Protein AF-A0A3P9PK43-F1 (afdb_monomer_lite)

Sequence (110 aa):
VLLYLKNPSSTIPPLMKCLHTFGNVSGYKVIEIKSEAMMSGRWPEHLKEVKFKWPKADLKYLGVSLTNNSSQLYNANYSTLISQIKKDLERWQILPLSLVGRVETIRMNL

Secondary structure (DSSP, 8-state):
-----S-HHHHHHHHHHHHHHHHHHHS----GGG-B---SSPPPGGGTTS--B--SSEEEETTEEEESSGGGHHIIIIIHHHHHHHHHHHHHHTS---HHHHHHHHHHH-

Structure (mmCIF, N/CA/C/O backbone):
data_AF-A0A3P9PK43-F1
#
_entry.id   AF-A0A3P9PK43-F1
#
loop_
_atom_site.group_PDB
_atom_site.id
_atom_site.type_symbol
_atom_site.label_atom_id
_atom_site.label_alt_id
_atom_site.label_comp_id
_atom_site.label_asym_id
_atom_site.label_entity_id
_atom_site.label_seq_id
_atom_site.pdbx_PDB_ins_code
_atom_site.Cartn_x
_atom_site.Cartn_y
_atom_site.Cartn_z
_atom_site.occupancy
_atom_site.B_iso_or_equiv
_atom_site.auth_seq_id
_atom_site.auth_comp_id
_atom_site.auth_asym_id
_atom_site.auth_atom_id
_atom_site.pdbx_PDB_model_num
ATOM 1 N N . VAL A 1 1 ? -3.297 1.459 -9.722 1.00 88.44 1 VAL A N 1
ATOM 2 C CA . VAL A 1 1 ? -3.000 0.041 -10.031 1.00 88.44 1 VAL A CA 1
ATOM 3 C C . VAL A 1 1 ? -1.872 -0.419 -9.122 1.00 88.44 1 VAL A C 1
ATOM 5 O O . VAL A 1 1 ? -1.010 0.401 -8.829 1.00 88.44 1 VAL A O 1
ATOM 8 N N . LEU A 1 2 ? -1.906 -1.664 -8.645 1.00 94.00 2 LEU A N 1
ATOM 9 C CA . LEU A 1 2 ? -0.813 -2.282 -7.891 1.00 94.00 2 LEU A CA 1
ATOM 10 C C . LEU A 1 2 ? -0.190 -3.377 -8.761 1.00 94.00 2 LEU A C 1
ATOM 12 O O . LEU A 1 2 ? -0.920 -4.157 -9.367 1.00 94.00 2 LEU A O 1
ATOM 16 N N . LEU A 1 3 ? 1.139 -3.405 -8.851 1.00 94.25 3 LEU A N 1
ATOM 17 C CA . LEU A 1 3 ? 1.880 -4.349 -9.686 1.00 94.25 3 LEU A CA 1
ATOM 18 C C . LEU A 1 3 ? 2.916 -5.084 -8.840 1.00 94.25 3 LEU A C 1
ATOM 20 O O . LEU A 1 3 ? 3.629 -4.463 -8.054 1.00 94.25 3 LEU A O 1
ATOM 24 N N . TYR A 1 4 ? 3.030 -6.393 -9.054 1.00 92.50 4 TYR A N 1
ATOM 25 C CA . TYR A 1 4 ? 4.060 -7.233 -8.452 1.00 92.50 4 TYR A CA 1
ATOM 26 C C . TYR A 1 4 ? 4.997 -7.709 -9.550 1.00 92.50 4 TYR A C 1
ATOM 28 O O . TYR A 1 4 ? 4.576 -8.370 -10.497 1.00 92.50 4 TYR A O 1
ATOM 36 N N . LEU A 1 5 ? 6.268 -7.340 -9.437 1.00 92.62 5 LEU A N 1
ATOM 37 C CA . LEU A 1 5 ? 7.269 -7.591 -10.464 1.00 92.62 5 LEU A CA 1
ATOM 38 C C . LEU A 1 5 ? 8.435 -8.360 -9.860 1.00 92.62 5 LEU A C 1
ATOM 40 O O . LEU A 1 5 ? 8.871 -8.089 -8.742 1.00 92.62 5 LEU A O 1
ATOM 44 N N . LYS A 1 6 ? 8.972 -9.293 -10.638 1.00 92.06 6 LYS A N 1
ATOM 45 C CA . LYS A 1 6 ? 10.227 -9.985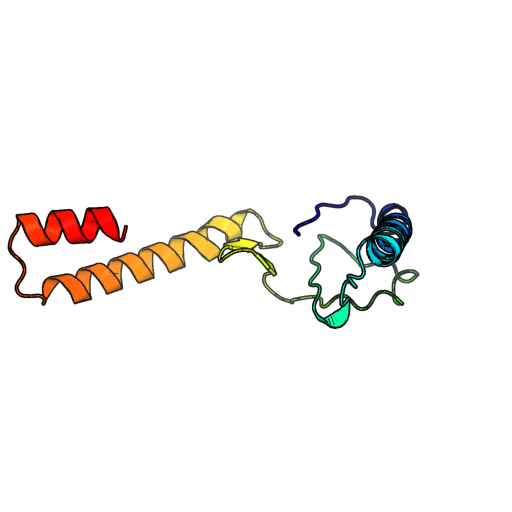 -10.343 1.00 92.06 6 LYS A CA 1
ATOM 46 C C . LYS A 1 6 ? 11.306 -9.460 -11.290 1.00 92.06 6 LYS A C 1
ATOM 48 O O . LYS A 1 6 ? 10.994 -9.064 -12.4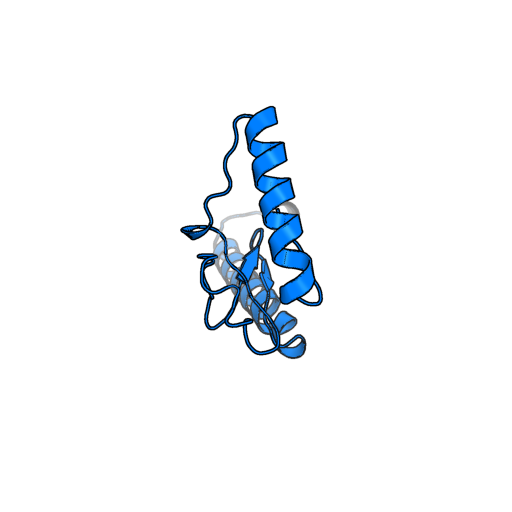08 1.00 92.06 6 LYS A O 1
ATOM 53 N N . ASN A 1 7 ? 12.569 -9.473 -10.864 1.00 92.12 7 ASN A N 1
ATOM 54 C CA . ASN A 1 7 ? 13.726 -9.112 -11.697 1.00 92.12 7 ASN A CA 1
ATOM 55 C C . ASN A 1 7 ? 13.598 -7.720 -12.360 1.00 92.12 7 ASN A C 1
ATOM 57 O O . ASN A 1 7 ? 13.436 -7.643 -13.585 1.00 92.12 7 ASN A O 1
ATOM 61 N N . PRO A 1 8 ? 13.683 -6.623 -11.579 1.00 91.31 8 PRO A N 1
ATOM 62 C CA . PRO A 1 8 ? 13.393 -5.264 -12.049 1.00 91.31 8 PRO A CA 1
ATOM 63 C C . PRO A 1 8 ? 14.174 -4.866 -13.307 1.00 91.31 8 PRO A C 1
ATOM 65 O O . PRO A 1 8 ? 13.598 -4.253 -14.200 1.00 91.31 8 PRO A O 1
ATOM 68 N N . SER A 1 9 ? 15.433 -5.298 -13.438 1.00 91.81 9 SER A N 1
ATOM 69 C CA . SER A 1 9 ? 16.278 -5.047 -14.618 1.00 91.81 9 SER A CA 1
ATOM 70 C C . SER A 1 9 ? 15.628 -5.474 -15.939 1.00 91.81 9 SER A C 1
ATOM 72 O O . SER A 1 9 ? 15.782 -4.812 -16.957 1.00 91.81 9 SER A O 1
ATOM 74 N N . SER A 1 10 ? 14.886 -6.585 -15.920 1.00 93.62 10 SER A N 1
ATOM 75 C CA . SER A 1 10 ? 14.228 -7.145 -17.108 1.00 93.62 10 SER A CA 1
ATOM 76 C C . SER A 1 10 ? 12.770 -6.711 -17.264 1.00 93.62 10 SER A C 1
ATOM 78 O O . SER A 1 10 ? 12.245 -6.745 -18.372 1.00 93.62 10 SER A O 1
ATOM 80 N N . THR A 1 11 ? 12.102 -6.311 -16.176 1.00 94.50 11 THR A N 1
ATOM 81 C CA . THR A 1 11 ? 10.646 -6.081 -16.162 1.00 94.50 11 THR A CA 1
ATOM 82 C C . THR A 1 11 ? 10.246 -4.613 -16.168 1.00 94.50 11 THR A C 1
ATOM 84 O O . THR A 1 11 ? 9.211 -4.273 -16.740 1.00 94.50 11 THR A O 1
ATOM 87 N N . ILE A 1 12 ? 11.059 -3.721 -15.602 1.00 94.12 12 ILE A N 1
ATOM 88 C CA . ILE A 1 12 ? 10.758 -2.286 -15.565 1.00 94.12 12 ILE A CA 1
ATOM 89 C C . ILE A 1 12 ? 10.798 -1.650 -16.964 1.00 94.12 12 ILE A C 1
ATOM 91 O O . ILE A 1 12 ? 9.834 -0.963 -17.305 1.00 94.12 12 ILE A O 1
ATOM 95 N N . PRO A 1 13 ? 11.808 -1.899 -17.827 1.00 94.31 13 PRO A N 1
ATOM 96 C CA . PRO A 1 13 ? 11.817 -1.325 -19.175 1.00 94.31 13 PRO A CA 1
ATOM 97 C C . PRO A 1 13 ? 10.576 -1.669 -20.028 1.00 94.31 13 PRO A C 1
ATOM 99 O O . PRO A 1 13 ? 9.942 -0.743 -20.549 1.00 94.31 13 PRO A O 1
ATOM 102 N N . PRO A 1 14 ? 10.149 -2.947 -20.163 1.00 95.62 14 PRO A N 1
ATOM 103 C CA . PRO A 1 14 ? 8.941 -3.263 -20.923 1.00 95.62 14 PRO A CA 1
ATOM 104 C C . PRO A 1 14 ? 7.665 -2.738 -20.252 1.00 95.62 14 PRO A C 1
ATOM 106 O O . PRO A 1 14 ? 6.743 -2.338 -20.964 1.00 95.62 14 PRO A O 1
ATOM 109 N N . LEU A 1 15 ? 7.608 -2.667 -18.916 1.00 94.94 15 LEU A N 1
ATOM 110 C CA . LEU A 1 15 ? 6.483 -2.049 -18.210 1.00 94.94 15 LEU A CA 1
ATOM 111 C C . LEU A 1 15 ? 6.338 -0.568 -18.576 1.00 94.94 15 LEU A C 1
ATOM 113 O O . LEU A 1 15 ? 5.244 -0.138 -18.936 1.00 94.94 15 LEU A O 1
ATOM 117 N N . MET A 1 16 ? 7.427 0.202 -18.531 1.00 93.88 16 MET A N 1
ATOM 118 C CA . MET A 1 16 ? 7.395 1.627 -18.873 1.00 93.88 16 MET A CA 1
ATOM 119 C C . MET A 1 16 ? 6.968 1.845 -20.329 1.00 93.88 16 MET A C 1
ATOM 121 O O . MET A 1 16 ? 6.130 2.705 -20.604 1.00 93.88 16 MET A O 1
ATOM 125 N N . LYS A 1 17 ? 7.451 1.005 -21.256 1.00 95.31 17 LYS A N 1
ATOM 126 C CA . LYS A 1 17 ? 7.006 1.019 -22.659 1.00 95.31 17 LYS A CA 1
ATOM 127 C C . LYS A 1 17 ? 5.509 0.721 -22.792 1.00 95.31 17 LYS A C 1
ATOM 129 O O . LYS A 1 17 ? 4.819 1.391 -23.563 1.00 95.31 17 LYS A O 1
ATOM 134 N N . CYS A 1 18 ? 5.002 -0.259 -22.046 1.00 95.38 18 CYS A N 1
ATOM 135 C CA . CYS A 1 18 ? 3.584 -0.614 -22.032 1.00 95.38 18 CYS A CA 1
ATOM 136 C C . CYS A 1 18 ? 2.723 0.544 -21.507 1.00 95.38 18 CYS A C 1
ATOM 138 O O . CYS A 1 18 ? 1.781 0.955 -22.181 1.00 95.38 18 CYS A O 1
ATOM 140 N N . LEU A 1 19 ? 3.095 1.134 -20.367 1.00 95.00 19 LEU A N 1
ATOM 141 C CA . LEU A 1 19 ? 2.387 2.276 -19.777 1.00 95.00 19 LEU A CA 1
ATOM 142 C C . LEU A 1 19 ? 2.374 3.489 -20.713 1.00 95.00 19 LEU A C 1
ATOM 144 O O . LEU A 1 19 ? 1.345 4.147 -20.839 1.00 95.00 19 LEU A O 1
ATOM 148 N N . HIS A 1 20 ? 3.482 3.762 -21.404 1.00 94.69 20 HIS A N 1
ATOM 149 C CA . HIS A 1 20 ? 3.551 4.832 -22.397 1.00 94.69 20 HIS A CA 1
ATOM 150 C C . HIS A 1 20 ? 2.659 4.549 -23.614 1.00 94.69 20 HIS A C 1
ATOM 152 O O . HIS A 1 20 ? 1.915 5.417 -24.059 1.00 94.69 20 HIS A O 1
ATOM 158 N N . THR A 1 21 ? 2.690 3.319 -24.134 1.00 96.94 21 THR A N 1
ATOM 159 C CA . THR A 1 21 ? 1.856 2.912 -25.279 1.00 96.94 21 THR A CA 1
ATOM 160 C C . THR A 1 21 ? 0.372 3.004 -24.934 1.00 96.94 21 THR A C 1
ATOM 162 O O . THR A 1 21 ? -0.403 3.592 -25.684 1.00 96.94 21 THR A O 1
ATOM 165 N N . PHE A 1 22 ? -0.018 2.486 -23.768 1.00 95.50 22 PHE A N 1
ATOM 166 C CA . PHE A 1 22 ? -1.378 2.610 -23.255 1.00 95.50 22 PHE A CA 1
ATOM 167 C C . PHE A 1 22 ? -1.765 4.076 -23.041 1.00 95.50 22 PHE A C 1
ATOM 169 O O . PHE A 1 22 ? -2.884 4.476 -23.355 1.00 95.50 22 PHE A O 1
ATOM 176 N N . GLY A 1 23 ? -0.839 4.892 -22.539 1.00 96.06 23 GLY A N 1
ATOM 177 C CA . GLY A 1 23 ? -1.068 6.315 -22.342 1.00 96.06 23 GLY A CA 1
ATOM 178 C C . GLY A 1 23 ? -1.333 7.073 -23.639 1.00 96.06 23 GLY A C 1
ATOM 179 O O . GLY A 1 23 ? -2.248 7.889 -23.691 1.00 96.06 23 GLY A O 1
ATOM 180 N N . ASN A 1 24 ? -0.623 6.732 -24.716 1.00 96.94 24 ASN A N 1
ATOM 181 C CA . ASN A 1 24 ? -0.856 7.315 -26.039 1.00 96.94 24 ASN A CA 1
ATOM 182 C C . ASN A 1 24 ? -2.239 6.972 -26.605 1.00 96.94 24 ASN A C 1
ATOM 184 O O . ASN A 1 24 ? -2.837 7.798 -27.285 1.00 96.94 24 ASN A O 1
ATOM 188 N N . VAL A 1 25 ? -2.746 5.765 -26.331 1.00 97.44 25 VAL A N 1
ATOM 189 C CA . VAL A 1 25 ?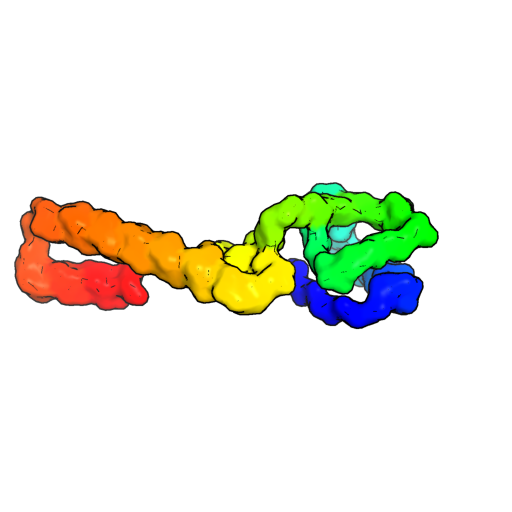 -4.071 5.327 -26.805 1.00 97.44 25 VAL A CA 1
ATOM 190 C C . VAL A 1 25 ? -5.196 5.899 -25.940 1.00 97.44 25 VAL A C 1
ATOM 192 O O . VAL A 1 25 ? -6.235 6.296 -26.455 1.00 97.44 25 VAL A O 1
ATOM 195 N N . SER A 1 26 ? -5.003 5.936 -24.621 1.00 96.88 26 SER A N 1
ATOM 196 C CA . SER A 1 26 ? -6.042 6.319 -23.656 1.00 96.88 26 SER A CA 1
ATOM 197 C C . SER A 1 26 ? -6.063 7.811 -23.306 1.00 96.88 26 SER A C 1
ATOM 199 O O . SER A 1 26 ? -7.016 8.276 -22.688 1.00 96.88 26 SER A O 1
ATOM 201 N N . GLY A 1 27 ? -5.010 8.556 -23.652 1.00 96.50 27 GLY A N 1
ATOM 202 C CA . GLY A 1 27 ? -4.816 9.951 -23.249 1.00 96.50 27 GLY A CA 1
ATOM 203 C C . GLY A 1 27 ? -4.343 10.136 -21.799 1.00 96.50 27 GLY A C 1
ATOM 204 O O . GLY A 1 27 ? -4.160 11.270 -21.358 1.00 96.50 27 GLY A O 1
ATOM 205 N N . TYR A 1 28 ? -4.123 9.055 -21.042 1.00 95.44 28 TYR A N 1
ATOM 206 C CA . TYR A 1 28 ? -3.653 9.125 -19.655 1.00 95.44 28 TYR A CA 1
ATOM 207 C C . TYR A 1 28 ? -2.133 8.999 -19.541 1.00 95.44 28 TYR A C 1
ATOM 209 O O . TYR A 1 28 ? -1.482 8.294 -20.302 1.00 95.44 28 TYR A O 1
ATOM 217 N N . LYS A 1 29 ? -1.548 9.627 -18.517 1.00 93.62 29 LYS A N 1
ATOM 218 C CA . LYS A 1 29 ? -0.112 9.531 -18.225 1.00 93.62 29 LYS A CA 1
ATOM 219 C C . LYS A 1 29 ? 0.125 9.102 -16.784 1.00 93.62 29 LYS A C 1
ATOM 221 O O . LYS A 1 29 ? -0.373 9.728 -15.851 1.00 93.62 29 LYS A O 1
ATOM 226 N N . VAL A 1 30 ? 0.943 8.067 -16.601 1.00 92.88 30 VAL A N 1
ATOM 227 C CA . VAL A 1 30 ? 1.448 7.691 -15.276 1.00 92.88 30 VAL A CA 1
ATOM 228 C C . VAL A 1 30 ? 2.458 8.736 -14.810 1.00 92.88 30 VAL A C 1
ATOM 230 O O . VAL A 1 30 ? 3.393 9.087 -15.528 1.00 92.88 30 VAL A O 1
ATOM 233 N N . ILE A 1 31 ? 2.266 9.245 -13.595 1.00 93.25 31 ILE A N 1
ATOM 234 C CA . ILE A 1 31 ? 3.175 10.208 -12.973 1.00 93.25 31 ILE A CA 1
ATOM 235 C C . ILE A 1 31 ? 4.149 9.426 -12.093 1.00 93.25 31 ILE A C 1
ATOM 237 O O . ILE A 1 31 ? 3.800 9.020 -10.984 1.00 93.25 31 ILE A O 1
ATOM 241 N N . GLU A 1 32 ? 5.376 9.232 -12.573 1.00 91.31 32 GLU A N 1
ATOM 242 C CA . GLU A 1 32 ? 6.406 8.451 -11.870 1.00 91.31 32 GLU A CA 1
ATOM 243 C C . GLU A 1 32 ? 6.693 8.979 -10.461 1.00 91.31 32 GLU A C 1
ATOM 245 O O . GLU A 1 32 ? 6.747 8.200 -9.520 1.00 91.31 32 GLU A O 1
ATOM 250 N N . ILE A 1 33 ? 6.749 10.303 -10.288 1.00 91.44 33 ILE A N 1
ATOM 251 C CA . ILE A 1 33 ? 7.035 10.953 -8.995 1.00 91.44 33 ILE A CA 1
ATOM 252 C C . ILE A 1 33 ? 5.944 10.666 -7.947 1.00 91.44 33 ILE A C 1
ATOM 254 O O . ILE A 1 33 ? 6.213 10.655 -6.747 1.00 91.44 33 ILE A O 1
ATOM 258 N N . LYS A 1 34 ? 4.700 10.434 -8.390 1.00 91.12 34 LYS A N 1
ATOM 259 C CA . LYS A 1 34 ? 3.582 10.037 -7.517 1.00 91.12 34 LYS A CA 1
ATOM 260 C C . LYS A 1 34 ? 3.474 8.520 -7.357 1.00 91.12 34 LYS A C 1
ATOM 262 O O . LYS A 1 34 ? 2.671 8.060 -6.552 1.00 91.12 34 LYS A O 1
ATOM 267 N N . SER A 1 35 ? 4.232 7.755 -8.137 1.00 93.06 35 SER A N 1
ATOM 268 C CA . SER A 1 35 ? 4.225 6.298 -8.090 1.00 93.06 35 SER A CA 1
ATOM 269 C C . SER A 1 35 ? 5.225 5.834 -7.039 1.00 93.06 35 SER A C 1
ATOM 271 O O . SER A 1 35 ? 6.390 6.230 -7.056 1.00 93.06 35 SER A O 1
ATOM 273 N N . GLU A 1 36 ? 4.759 5.013 -6.107 1.00 93.06 36 GLU A N 1
ATOM 274 C CA . GLU A 1 36 ? 5.592 4.450 -5.050 1.00 93.06 36 GLU A CA 1
ATOM 275 C C . GLU A 1 36 ? 6.009 3.026 -5.406 1.00 93.06 36 GLU A C 1
ATOM 277 O O . GLU A 1 36 ? 5.233 2.267 -5.992 1.00 93.06 36 GLU A O 1
ATOM 282 N N . ALA A 1 37 ? 7.239 2.669 -5.051 1.00 91.56 37 ALA A N 1
ATOM 283 C CA . ALA A 1 37 ? 7.781 1.337 -5.255 1.00 91.56 37 ALA A CA 1
ATOM 284 C C . ALA A 1 37 ? 8.485 0.852 -3.990 1.00 91.56 37 ALA A C 1
ATOM 286 O O . ALA A 1 37 ? 9.125 1.617 -3.273 1.00 91.56 37 ALA A O 1
ATOM 287 N N . MET A 1 38 ? 8.377 -0.445 -3.732 1.00 91.06 38 MET A N 1
ATOM 288 C CA . MET A 1 38 ? 9.047 -1.123 -2.631 1.00 91.06 38 MET A CA 1
ATOM 289 C C . MET A 1 38 ? 9.633 -2.430 -3.166 1.00 91.06 38 MET A C 1
ATOM 291 O O . MET A 1 38 ? 9.037 -3.069 -4.034 1.00 91.06 38 MET A O 1
ATOM 295 N N . MET A 1 39 ? 10.814 -2.819 -2.684 1.00 87.81 39 MET A N 1
ATOM 296 C CA . MET A 1 39 ? 11.448 -4.076 -3.073 1.00 87.81 39 MET A CA 1
ATOM 297 C C . MET A 1 39 ? 12.235 -4.693 -1.919 1.00 87.81 39 MET A C 1
ATOM 299 O O . MET A 1 39 ? 12.735 -3.984 -1.044 1.00 87.81 39 MET A O 1
ATOM 303 N N . SER A 1 40 ? 12.401 -6.013 -1.976 1.00 81.81 40 SER A N 1
ATOM 304 C CA . SER A 1 40 ? 13.384 -6.736 -1.174 1.00 81.81 40 SER A CA 1
ATOM 305 C C . SER A 1 40 ? 14.687 -6.817 -1.976 1.00 81.81 40 SER A C 1
ATOM 307 O O . SER A 1 40 ? 14.751 -7.501 -2.998 1.00 81.81 40 SER A O 1
ATOM 309 N N . GLY A 1 41 ? 15.700 -6.041 -1.580 1.00 83.81 41 GLY A N 1
ATOM 310 C CA . GLY A 1 41 ? 17.009 -5.977 -2.243 1.00 83.81 41 GLY A CA 1
ATOM 311 C C . GLY A 1 41 ? 17.381 -4.589 -2.775 1.00 83.81 41 GLY A C 1
ATOM 312 O O . GLY A 1 41 ? 16.752 -3.586 -2.446 1.00 83.81 41 GLY A O 1
ATOM 313 N N . ARG A 1 42 ? 18.440 -4.529 -3.593 1.00 84.62 42 ARG A N 1
ATOM 314 C CA . ARG A 1 42 ? 18.986 -3.274 -4.132 1.00 84.62 42 ARG A CA 1
ATOM 315 C C . ARG A 1 42 ? 18.380 -2.940 -5.495 1.00 84.62 42 ARG A C 1
ATOM 317 O O . ARG A 1 42 ? 18.348 -3.790 -6.383 1.00 84.62 42 ARG A O 1
ATOM 324 N N . TRP A 1 43 ? 17.973 -1.684 -5.675 1.00 87.81 43 TRP A N 1
ATOM 325 C CA . TRP A 1 43 ? 17.513 -1.180 -6.969 1.00 87.81 43 TRP A CA 1
ATOM 326 C C . TRP A 1 43 ? 18.647 -1.201 -8.010 1.00 87.81 43 TRP A C 1
ATOM 328 O O . TRP A 1 43 ? 19.752 -0.741 -7.695 1.00 87.81 43 TRP A O 1
ATOM 338 N N . PRO A 1 44 ? 18.417 -1.712 -9.237 1.00 88.50 44 PRO A N 1
ATOM 339 C CA . PRO A 1 44 ? 19.452 -1.758 -10.264 1.00 88.50 44 PRO A CA 1
ATOM 340 C C . PRO A 1 44 ? 19.922 -0.363 -10.681 1.00 88.50 44 PRO A C 1
ATOM 342 O O . PRO A 1 44 ? 19.121 0.518 -10.983 1.00 88.50 44 PRO A O 1
ATOM 345 N N . GLU A 1 45 ? 21.238 -0.166 -10.764 1.00 87.00 45 GLU A N 1
ATOM 346 C CA . GLU A 1 45 ? 21.809 1.158 -11.038 1.00 87.00 45 GLU A CA 1
ATOM 347 C C . GLU A 1 45 ? 21.469 1.716 -12.424 1.00 87.00 45 GLU A C 1
ATOM 349 O O . GLU A 1 45 ? 21.349 2.927 -12.579 1.00 87.00 45 GLU A O 1
ATOM 354 N N . HIS A 1 46 ? 21.274 0.854 -13.421 1.00 88.06 46 HIS A N 1
ATOM 355 C CA . HIS A 1 46 ? 20.879 1.271 -14.769 1.00 88.06 46 HIS A CA 1
ATOM 356 C C . HIS A 1 46 ? 19.417 1.745 -14.848 1.00 88.06 46 HIS A C 1
ATOM 358 O O . HIS A 1 46 ? 19.027 2.332 -15.847 1.00 88.06 46 HIS A O 1
ATOM 364 N N . LEU A 1 47 ? 18.607 1.521 -13.805 1.00 88.12 47 LEU A N 1
ATOM 365 C CA . LEU A 1 47 ? 17.221 1.998 -13.720 1.00 88.12 47 LEU A CA 1
ATOM 366 C C . LEU A 1 47 ? 17.093 3.290 -12.897 1.00 88.12 47 LEU A C 1
ATOM 368 O O . LEU A 1 47 ? 15.996 3.637 -12.461 1.00 88.12 47 LEU A O 1
ATOM 372 N N . LYS A 1 48 ? 18.198 4.009 -12.653 1.00 82.00 48 LYS A N 1
ATOM 373 C CA . LYS A 1 48 ? 18.200 5.295 -11.924 1.00 82.00 48 LYS A CA 1
ATOM 374 C C . LYS A 1 48 ? 17.352 6.381 -12.600 1.00 82.00 48 LYS A C 1
ATOM 376 O O . LYS A 1 48 ? 16.962 7.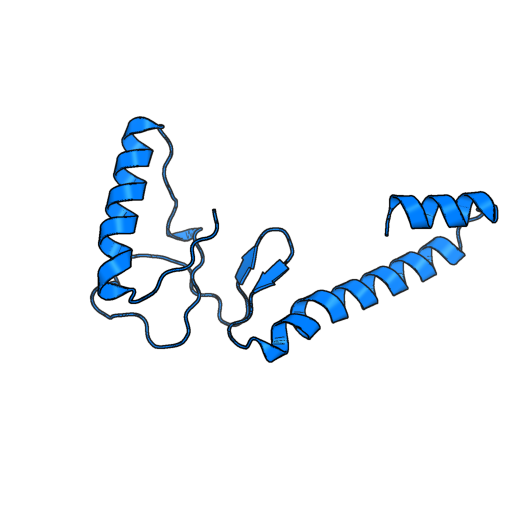335 -11.935 1.00 82.00 48 LYS A O 1
ATOM 381 N N . GLU A 1 49 ? 17.069 6.246 -13.895 1.00 84.69 49 GLU A N 1
ATOM 382 C CA . GLU A 1 49 ? 16.245 7.199 -14.648 1.00 84.69 49 GLU A CA 1
ATOM 383 C C . GLU A 1 49 ? 14.765 7.164 -14.244 1.00 84.69 49 GLU A C 1
ATOM 385 O O . GLU A 1 49 ? 14.086 8.184 -14.356 1.00 84.69 49 GLU A O 1
ATOM 390 N N . VAL A 1 50 ? 14.279 6.026 -13.729 1.00 89.25 50 VAL A N 1
ATOM 391 C CA . VAL A 1 50 ? 12.891 5.870 -13.274 1.00 89.25 50 VAL A CA 1
ATOM 392 C C . VAL A 1 50 ? 12.724 6.518 -11.905 1.00 89.25 50 VAL A C 1
ATOM 394 O O . VAL A 1 50 ? 13.358 6.116 -10.924 1.00 89.25 50 VAL A O 1
ATOM 397 N N . LYS A 1 51 ? 11.836 7.512 -11.815 1.00 90.06 51 LYS A N 1
ATOM 398 C CA . LYS A 1 51 ? 11.718 8.384 -10.632 1.00 90.06 51 LYS A CA 1
ATOM 399 C C . LYS A 1 51 ? 10.605 7.961 -9.679 1.00 90.06 51 LYS A C 1
ATOM 401 O O . LYS A 1 51 ? 9.847 8.806 -9.203 1.00 90.06 51 LYS A O 1
ATOM 406 N N . PHE A 1 52 ? 10.502 6.664 -9.399 1.00 91.12 52 PHE A N 1
ATOM 407 C CA . PHE A 1 52 ? 9.583 6.186 -8.368 1.00 91.12 52 PHE A CA 1
ATOM 408 C C . PHE A 1 52 ? 10.007 6.681 -6.991 1.00 91.12 52 PHE A C 1
ATOM 410 O O . PHE A 1 52 ? 11.195 6.783 -6.670 1.00 91.12 52 PHE A O 1
ATOM 417 N N . LYS A 1 53 ? 9.015 6.976 -6.159 1.00 91.50 53 LYS A N 1
ATOM 418 C CA . LYS A 1 53 ? 9.233 7.288 -4.754 1.00 91.50 53 LYS A CA 1
ATOM 419 C C . LYS A 1 53 ? 9.450 5.986 -3.981 1.00 91.50 53 LYS A C 1
ATOM 421 O O . LYS A 1 53 ? 8.670 5.046 -4.097 1.00 91.50 53 LYS A O 1
ATOM 426 N N . TRP A 1 54 ? 10.499 5.958 -3.165 1.00 88.75 54 TRP A N 1
ATOM 427 C CA . TRP A 1 54 ? 10.881 4.802 -2.354 1.00 88.75 54 TRP A CA 1
ATOM 428 C C . TRP A 1 54 ? 10.588 5.087 -0.875 1.00 88.75 54 TRP A C 1
ATOM 430 O O . TRP A 1 54 ? 11.405 5.731 -0.207 1.00 88.75 54 TRP A O 1
ATOM 440 N N . PRO A 1 55 ? 9.409 4.700 -0.352 1.00 86.31 55 PRO A N 1
ATOM 441 C CA . PRO A 1 55 ? 9.110 4.846 1.065 1.00 86.31 55 PRO A CA 1
ATOM 442 C C . PRO A 1 55 ? 10.076 4.007 1.913 1.00 86.31 55 PRO A C 1
ATOM 444 O O . PRO A 1 55 ? 10.450 2.896 1.549 1.00 86.31 55 PRO A O 1
ATOM 447 N N . LYS A 1 56 ? 10.492 4.558 3.061 1.00 77.56 56 LYS A N 1
ATOM 448 C CA . LYS A 1 56 ? 11.416 3.890 3.997 1.00 77.56 56 LYS A CA 1
ATOM 449 C C . LYS A 1 56 ? 10.750 2.808 4.850 1.00 77.56 56 LYS A C 1
ATOM 451 O O . LYS A 1 56 ? 11.448 1.931 5.342 1.00 77.56 56 LYS A O 1
ATOM 456 N N . ALA A 1 57 ? 9.445 2.933 5.077 1.00 76.94 57 ALA A N 1
ATOM 457 C CA . ALA A 1 57 ? 8.676 2.048 5.942 1.00 76.94 57 ALA A CA 1
ATOM 458 C C . ALA A 1 57 ? 7.723 1.203 5.093 1.00 76.94 57 ALA A C 1
ATOM 460 O O . ALA A 1 57 ? 8.086 0.101 4.691 1.00 76.94 57 ALA A O 1
ATOM 461 N N . ASP A 1 58 ? 6.565 1.768 4.743 1.00 86.25 58 ASP A N 1
ATOM 462 C CA . ASP A 1 58 ? 5.465 1.009 4.155 1.00 86.25 58 ASP A CA 1
ATOM 463 C C . ASP A 1 58 ? 4.919 1.696 2.903 1.00 86.25 58 ASP A C 1
ATOM 465 O O . ASP A 1 58 ? 4.906 2.928 2.800 1.00 86.25 58 ASP A O 1
ATOM 469 N N . LEU A 1 59 ? 4.426 0.888 1.966 1.00 92.06 59 LEU A N 1
ATOM 470 C CA . LEU A 1 59 ? 3.665 1.348 0.809 1.00 92.06 59 LEU A CA 1
ATOM 471 C C . LEU A 1 59 ? 2.175 1.186 1.110 1.00 92.06 59 LEU A C 1
ATOM 473 O O . LEU A 1 59 ? 1.722 0.083 1.402 1.00 92.06 59 LEU A O 1
ATOM 477 N N . LYS A 1 60 ? 1.389 2.263 1.025 1.00 92.06 60 LYS A N 1
ATOM 478 C CA . LYS A 1 60 ? -0.050 2.204 1.322 1.00 92.06 60 LYS A CA 1
ATOM 479 C C . LYS A 1 60 ? -0.875 2.051 0.049 1.00 92.06 60 LYS A C 1
ATOM 481 O O . LYS A 1 60 ? -0.783 2.873 -0.861 1.00 92.06 60 LYS A O 1
ATOM 486 N N . TYR A 1 61 ? -1.743 1.047 0.011 1.00 92.56 61 TYR A N 1
ATOM 487 C CA . TYR A 1 61 ? -2.661 0.811 -1.097 1.00 92.56 61 TYR A CA 1
ATOM 488 C C . TYR A 1 61 ? -4.076 0.542 -0.582 1.00 92.56 61 TYR A C 1
ATOM 490 O O . TYR A 1 61 ? -4.288 -0.357 0.223 1.00 92.56 61 TYR A O 1
ATOM 498 N N . LEU A 1 62 ? -5.046 1.348 -1.032 1.00 93.12 62 LEU A N 1
ATOM 499 C CA . LEU A 1 62 ? -6.465 1.242 -0.647 1.00 93.12 62 LEU A CA 1
ATOM 500 C C . LEU A 1 62 ? -6.703 1.152 0.874 1.00 93.12 62 LEU A C 1
ATOM 502 O O . LEU A 1 62 ? -7.581 0.436 1.336 1.00 93.12 62 LEU A O 1
ATOM 506 N N . GLY A 1 63 ? -5.907 1.875 1.665 1.00 90.88 63 GLY A N 1
ATOM 507 C CA . GLY A 1 63 ? -6.021 1.855 3.126 1.00 90.88 63 GLY A CA 1
ATOM 508 C C . GLY A 1 63 ? -5.133 0.821 3.822 1.00 90.88 63 GLY A C 1
ATOM 509 O O . GLY A 1 63 ? -4.847 1.011 5.000 1.00 90.88 63 GLY A O 1
ATOM 510 N N . VAL A 1 64 ? -4.625 -0.179 3.099 1.00 92.50 64 VAL A N 1
ATOM 511 C CA . VAL A 1 64 ? -3.769 -1.251 3.626 1.00 92.50 64 VAL A CA 1
ATOM 512 C C . VAL A 1 64 ? -2.296 -0.877 3.473 1.00 92.50 64 VAL A C 1
ATOM 514 O O . VAL A 1 64 ? -1.852 -0.484 2.393 1.00 92.50 64 VAL A O 1
ATOM 517 N N . SER A 1 65 ? -1.531 -1.003 4.551 1.00 93.50 65 SER A N 1
ATOM 518 C CA . SER A 1 65 ? -0.079 -0.832 4.558 1.00 93.50 65 SER A CA 1
ATOM 519 C C . SER A 1 65 ? 0.607 -2.138 4.157 1.00 93.50 65 SER A C 1
ATOM 521 O O . SER A 1 65 ? 0.448 -3.169 4.813 1.00 93.50 65 SER A O 1
ATOM 523 N N . LEU A 1 66 ? 1.381 -2.094 3.078 1.00 92.44 66 LEU A N 1
ATOM 524 C CA . LEU A 1 66 ? 2.242 -3.175 2.619 1.00 92.44 66 LEU A CA 1
ATOM 525 C C . LEU A 1 66 ? 3.646 -2.953 3.175 1.00 92.44 66 LEU A C 1
ATOM 527 O O . LEU A 1 66 ? 4.290 -1.946 2.878 1.00 92.44 66 LEU A O 1
ATOM 531 N N . THR A 1 67 ? 4.110 -3.916 3.961 1.00 90.94 67 THR A N 1
ATOM 532 C CA . THR A 1 67 ? 5.425 -3.906 4.597 1.00 90.94 67 THR A CA 1
ATOM 533 C C . THR A 1 67 ? 6.373 -4.836 3.841 1.00 90.94 67 THR A C 1
ATOM 535 O O . THR A 1 67 ? 5.962 -5.857 3.283 1.00 90.94 67 THR A O 1
ATOM 538 N N . ASN A 1 68 ? 7.668 -4.518 3.840 1.00 87.38 68 ASN A N 1
ATOM 539 C CA . ASN A 1 68 ? 8.687 -5.399 3.253 1.00 87.38 68 ASN A CA 1
ATOM 540 C C . ASN A 1 68 ? 8.857 -6.702 4.054 1.00 87.38 68 ASN A C 1
ATOM 542 O O . ASN A 1 68 ? 9.219 -7.742 3.505 1.00 87.38 68 ASN A O 1
ATOM 546 N N . ASN A 1 69 ? 8.599 -6.640 5.362 1.00 87.75 69 ASN A N 1
ATOM 547 C CA . ASN A 1 69 ? 8.615 -7.793 6.245 1.00 87.75 69 ASN A CA 1
ATOM 548 C C . ASN A 1 69 ? 7.194 -8.330 6.432 1.00 87.75 69 ASN A C 1
ATOM 550 O O . ASN A 1 69 ? 6.362 -7.675 7.064 1.00 87.75 69 ASN A O 1
ATOM 554 N N . SER A 1 70 ? 6.931 -9.537 5.930 1.00 85.56 70 SER A N 1
ATOM 555 C CA . SER A 1 70 ? 5.613 -10.169 6.006 1.00 85.56 70 SER A CA 1
ATOM 556 C C . SER A 1 70 ? 5.126 -10.383 7.441 1.00 85.56 70 SER A C 1
ATOM 558 O O . SER A 1 70 ? 3.923 -10.302 7.683 1.00 85.56 70 SER A O 1
ATOM 560 N N . SER A 1 71 ? 6.025 -10.576 8.414 1.00 91.19 71 SER A N 1
ATOM 561 C CA . SER A 1 71 ? 5.630 -10.741 9.819 1.00 91.19 71 SER A CA 1
ATOM 562 C C . SER A 1 71 ? 5.064 -9.459 10.437 1.00 91.19 71 SER A C 1
ATOM 564 O O . SER A 1 71 ? 4.311 -9.518 11.408 1.00 91.19 71 SER A O 1
ATOM 566 N N . GLN A 1 72 ? 5.373 -8.295 9.858 1.00 90.88 72 GLN A N 1
ATOM 567 C CA . GLN A 1 72 ? 4.878 -7.000 10.323 1.00 90.88 72 GLN A CA 1
ATOM 568 C C . GLN A 1 72 ? 3.525 -6.620 9.714 1.00 90.88 72 GLN A C 1
ATOM 570 O O . GLN A 1 72 ? 2.863 -5.741 10.263 1.00 90.88 72 GLN A O 1
ATOM 575 N N . LEU A 1 73 ? 3.071 -7.298 8.649 1.00 91.31 73 LEU A N 1
ATOM 576 C CA . LEU A 1 73 ? 1.808 -6.984 7.965 1.00 91.31 73 LEU A CA 1
ATOM 577 C C . LEU A 1 73 ? 0.614 -6.994 8.921 1.00 91.31 73 LEU A C 1
ATOM 579 O O . LEU A 1 73 ? -0.244 -6.114 8.843 1.00 91.31 73 LEU A O 1
ATOM 583 N N . TYR A 1 74 ? 0.573 -7.970 9.835 1.00 92.88 74 TYR A N 1
ATOM 584 C CA . TYR A 1 74 ? -0.508 -8.070 10.807 1.00 92.88 74 TYR A CA 1
ATOM 585 C C . TYR A 1 74 ? -0.545 -6.840 11.717 1.00 92.88 74 TYR A C 1
ATOM 587 O O . TYR A 1 74 ? -1.563 -6.159 11.812 1.00 92.88 74 TYR A O 1
ATOM 595 N N . ASN A 1 75 ? 0.587 -6.507 12.339 1.00 92.50 75 ASN A N 1
ATOM 596 C CA . ASN A 1 75 ? 0.661 -5.378 13.257 1.00 92.50 75 ASN A CA 1
ATOM 597 C C . ASN A 1 75 ? 0.437 -4.044 12.536 1.00 92.50 75 ASN A C 1
ATOM 599 O O . ASN A 1 75 ? -0.313 -3.217 13.042 1.00 92.50 75 ASN A O 1
ATOM 603 N N . ALA A 1 76 ? 1.004 -3.855 11.344 1.00 91.56 76 ALA A N 1
ATOM 604 C CA . ALA A 1 76 ? 0.868 -2.618 10.575 1.00 91.56 76 ALA A CA 1
ATOM 605 C C . ALA A 1 76 ? -0.582 -2.300 10.167 1.00 91.56 76 ALA A C 1
ATOM 607 O O . ALA A 1 76 ? -0.903 -1.140 9.924 1.00 91.56 76 ALA A O 1
ATOM 608 N N . ASN A 1 77 ? -1.457 -3.310 10.100 1.00 94.12 77 ASN A N 1
ATOM 609 C CA . ASN A 1 77 ? -2.845 -3.137 9.671 1.00 94.12 77 ASN A CA 1
ATOM 610 C C . ASN A 1 77 ? -3.842 -3.417 10.801 1.00 94.12 77 ASN A C 1
ATOM 612 O O . ASN A 1 77 ? -4.589 -2.531 11.216 1.00 94.12 77 ASN A O 1
ATOM 616 N N . TYR A 1 78 ? -3.846 -4.637 11.337 1.00 94.62 78 TYR A N 1
ATOM 617 C CA . TYR A 1 78 ? -4.870 -5.087 12.279 1.00 94.62 78 TYR A CA 1
ATOM 618 C C . TYR A 1 78 ? -4.717 -4.468 13.661 1.00 94.62 78 TYR A C 1
ATOM 620 O O . TYR A 1 78 ? -5.726 -4.139 14.276 1.00 94.62 78 TYR A O 1
ATOM 628 N N . SER A 1 79 ? -3.494 -4.265 14.162 1.00 93.69 79 SER A N 1
ATOM 629 C CA . SER A 1 79 ? -3.329 -3.670 15.498 1.00 93.69 79 SER A CA 1
ATOM 630 C C . SER A 1 79 ? -3.898 -2.244 15.549 1.00 93.69 79 SER A C 1
ATOM 632 O O . SER A 1 79 ? -4.609 -1.882 16.490 1.00 93.69 79 SER A O 1
ATOM 634 N N . THR A 1 80 ? -3.664 -1.464 14.488 1.00 90.12 80 THR A N 1
ATOM 635 C CA . THR A 1 80 ? -4.207 -0.114 14.327 1.00 90.12 80 THR A CA 1
ATOM 636 C C . THR A 1 80 ? -5.719 -0.142 14.143 1.00 90.12 80 THR A C 1
ATOM 638 O O . THR A 1 80 ? -6.414 0.612 14.824 1.00 90.12 80 THR A O 1
ATOM 641 N N . LEU A 1 81 ? -6.233 -1.045 13.301 1.00 93.56 81 LEU A N 1
ATOM 642 C CA . LEU A 1 81 ? -7.670 -1.203 13.079 1.00 93.56 81 LEU A CA 1
ATOM 643 C C . LEU A 1 81 ? -8.403 -1.569 14.376 1.00 93.56 81 LEU A C 1
ATOM 645 O O . LEU A 1 81 ? -9.369 -0.915 14.745 1.00 93.56 81 LEU A O 1
ATOM 649 N N . ILE A 1 82 ? -7.903 -2.551 15.129 1.00 95.31 82 ILE A N 1
ATOM 650 C CA . ILE A 1 82 ? -8.484 -2.954 16.417 1.00 95.31 82 ILE A CA 1
ATOM 651 C C . ILE A 1 82 ? -8.477 -1.781 17.405 1.00 95.31 82 ILE A C 1
ATOM 653 O O . ILE A 1 82 ? -9.441 -1.593 18.145 1.00 95.31 82 ILE A O 1
ATOM 657 N N . SER A 1 83 ? -7.412 -0.972 17.427 1.00 94.88 83 SER A N 1
ATOM 658 C CA . SER A 1 83 ? -7.363 0.226 18.272 1.00 94.88 83 SER A CA 1
ATOM 659 C C . SER A 1 83 ? -8.421 1.260 17.877 1.00 94.88 83 SER A C 1
ATOM 661 O O . SER A 1 83 ? -9.027 1.862 18.762 1.00 94.88 83 SER A O 1
ATOM 663 N N . GLN A 1 84 ? -8.670 1.450 16.579 1.00 93.31 84 GLN A N 1
ATOM 664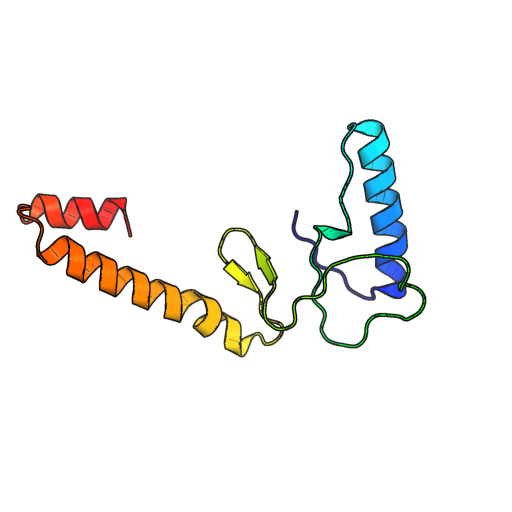 C CA . GLN A 1 84 ? -9.728 2.336 16.084 1.00 93.31 84 GLN A CA 1
ATOM 665 C C . GLN A 1 84 ? -11.115 1.813 16.459 1.00 93.31 84 GLN A C 1
ATOM 667 O O . GLN A 1 84 ? -11.876 2.549 17.074 1.00 93.31 84 GLN A O 1
ATOM 672 N N . ILE A 1 85 ? -11.380 0.523 16.233 1.00 94.44 85 ILE A N 1
ATOM 673 C CA . ILE A 1 85 ? -12.645 -0.122 16.615 1.00 94.44 85 ILE A CA 1
ATOM 674 C C . ILE A 1 85 ? -12.924 0.066 18.111 1.00 94.44 85 ILE A C 1
ATOM 676 O O . ILE A 1 85 ? -14.033 0.429 18.490 1.00 94.44 85 ILE A O 1
ATOM 680 N N . LYS A 1 86 ? -11.921 -0.125 18.979 1.00 95.00 86 LYS A N 1
ATOM 681 C CA . LYS A 1 86 ? -12.081 0.107 20.426 1.00 95.00 86 LYS A CA 1
ATOM 682 C C . LYS A 1 86 ? -12.482 1.550 20.742 1.00 95.00 86 LYS A C 1
ATOM 684 O O . LYS A 1 86 ? -13.417 1.754 21.509 1.00 95.00 86 LYS A O 1
ATOM 689 N N . LYS A 1 87 ? -11.826 2.534 20.120 1.00 94.38 87 LYS A N 1
ATOM 690 C CA . LYS A 1 87 ? -12.153 3.960 20.302 1.00 94.38 87 LYS A CA 1
ATOM 691 C C . LYS A 1 87 ? -13.559 4.297 19.809 1.00 94.38 87 LYS A C 1
ATOM 693 O O . LYS A 1 87 ? -14.262 5.074 20.452 1.00 94.38 87 LYS A O 1
ATOM 698 N N . ASP A 1 88 ? -13.979 3.710 18.693 1.00 92.06 88 ASP A N 1
ATOM 699 C CA . ASP A 1 88 ? -15.320 3.926 18.149 1.00 92.06 88 ASP A CA 1
ATOM 700 C C . ASP A 1 88 ? -16.393 3.318 19.062 1.00 92.06 88 ASP A C 1
ATOM 702 O O . ASP A 1 88 ? -17.389 3.978 19.363 1.00 92.06 88 ASP A O 1
ATOM 706 N N . LEU A 1 89 ? -16.150 2.121 19.608 1.00 92.00 89 LEU A N 1
ATOM 707 C CA . LEU A 1 89 ? -17.029 1.497 20.602 1.00 92.00 89 LEU A CA 1
ATOM 708 C C . LEU A 1 89 ? -17.132 2.326 21.895 1.00 92.00 89 LEU A C 1
ATOM 710 O O . LEU A 1 89 ? -18.241 2.529 22.394 1.00 92.00 89 LEU A O 1
ATOM 714 N N . GLU A 1 90 ? -16.014 2.848 22.411 1.00 92.75 90 GLU A N 1
ATOM 715 C CA . GLU A 1 90 ? -15.992 3.751 23.576 1.00 92.75 90 GLU A CA 1
ATOM 716 C C . GLU A 1 90 ? -16.817 5.020 23.315 1.00 92.75 90 GLU A C 1
ATOM 718 O O . GLU A 1 90 ? -17.619 5.443 24.152 1.00 92.75 90 GLU A O 1
ATOM 723 N N . ARG A 1 91 ? -16.686 5.604 22.120 1.00 90.19 91 ARG A N 1
ATOM 724 C CA . ARG A 1 91 ? -17.464 6.780 21.717 1.00 90.19 91 ARG A CA 1
ATOM 725 C C . ARG A 1 91 ? -18.959 6.473 21.614 1.00 90.19 91 ARG A C 1
ATOM 727 O O . ARG A 1 91 ? -19.778 7.280 22.057 1.00 90.19 91 ARG A O 1
ATOM 734 N N . TRP A 1 92 ? -19.336 5.332 21.037 1.00 88.50 92 TRP A N 1
ATOM 735 C CA . TRP A 1 92 ? -20.743 4.945 20.886 1.00 88.50 92 TRP A CA 1
ATOM 736 C C . TRP A 1 92 ? -21.395 4.530 22.200 1.00 88.50 92 TRP A C 1
ATOM 738 O O . TRP A 1 92 ? -22.615 4.635 22.332 1.00 88.50 92 TRP A O 1
ATOM 748 N N . GLN A 1 93 ? -20.606 4.124 23.197 1.00 87.88 93 GLN A N 1
ATOM 749 C CA . GLN A 1 93 ? -21.125 3.795 24.520 1.00 87.88 93 GLN A CA 1
ATOM 750 C C . GLN A 1 93 ? -21.884 4.971 25.155 1.00 87.88 93 GLN A C 1
ATOM 752 O O . GLN A 1 93 ? -22.896 4.736 25.822 1.00 87.88 93 GLN A O 1
ATOM 757 N N . ILE A 1 94 ? -21.424 6.203 24.909 1.00 91.38 94 ILE A N 1
ATOM 758 C CA . ILE A 1 94 ? -21.962 7.452 25.472 1.00 91.38 94 ILE A CA 1
ATOM 759 C C . ILE A 1 94 ? -23.245 7.901 24.746 1.00 91.38 94 ILE A C 1
ATOM 761 O O . ILE A 1 94 ? -24.015 8.700 25.276 1.00 91.38 94 ILE A O 1
ATOM 765 N N . LEU A 1 95 ? -23.517 7.383 23.542 1.00 90.44 95 LEU A N 1
ATOM 766 C CA . LEU A 1 95 ? -24.697 7.779 22.779 1.00 90.44 95 LEU A CA 1
ATOM 767 C C . LEU A 1 95 ? -25.988 7.259 23.444 1.00 90.44 95 LEU A C 1
ATOM 769 O O . LEU A 1 95 ? -26.039 6.098 23.876 1.00 90.44 95 LEU A O 1
ATOM 773 N N . PRO A 1 96 ? -27.065 8.069 23.478 1.00 92.81 96 PRO A N 1
ATOM 774 C CA . PRO A 1 96 ? -28.359 7.679 24.037 1.00 92.81 96 PRO A CA 1
ATOM 775 C C . PRO A 1 96 ? -29.132 6.767 23.064 1.00 92.81 96 PRO A C 1
ATOM 777 O O . PRO A 1 96 ? -30.223 7.089 22.605 1.00 92.81 96 PRO A O 1
ATOM 780 N N . LEU A 1 97 ? -28.539 5.625 22.711 1.00 89.56 97 LEU A N 1
ATOM 781 C CA . LEU A 1 97 ? -29.116 4.616 21.825 1.00 89.56 97 LEU A CA 1
ATOM 782 C C . LEU A 1 97 ? -29.755 3.484 22.633 1.00 89.56 97 LEU A C 1
ATOM 784 O O . LEU A 1 97 ? -29.174 3.004 23.613 1.00 89.56 97 LEU A O 1
ATOM 788 N N . SER A 1 98 ? -30.909 3.006 22.159 1.00 93.69 98 SER A N 1
ATOM 789 C CA . SER A 1 98 ? -31.514 1.759 22.633 1.00 93.69 98 SER A CA 1
ATOM 790 C C . SER A 1 98 ? -30.597 0.563 22.352 1.00 93.69 98 SER A C 1
ATOM 792 O O . SER A 1 98 ? -29.684 0.644 21.528 1.00 93.69 98 SER A O 1
ATOM 794 N N . LEU A 1 99 ? -30.854 -0.578 22.997 1.00 91.38 99 LEU A N 1
ATOM 795 C CA . LEU A 1 99 ? -30.082 -1.802 22.755 1.00 91.38 99 LEU A CA 1
ATOM 796 C C . LEU A 1 99 ? -30.100 -2.199 21.267 1.00 91.38 99 LEU A C 1
ATOM 798 O O . LEU A 1 99 ? -29.056 -2.500 20.697 1.00 91.38 99 LEU A O 1
ATOM 802 N N . VAL A 1 100 ? -31.271 -2.116 20.626 1.00 94.81 100 VAL A N 1
ATOM 803 C CA . VAL A 1 100 ? -31.431 -2.370 19.185 1.00 94.81 100 VAL A CA 1
ATOM 804 C C . VAL A 1 100 ? -30.632 -1.356 18.365 1.00 94.81 100 VAL A C 1
ATOM 806 O O . VAL A 1 100 ? -29.883 -1.747 17.476 1.00 94.81 100 VAL A O 1
ATOM 809 N N . GLY A 1 101 ? -30.708 -0.065 18.708 1.00 92.50 101 GLY A N 1
ATOM 810 C CA . GLY A 1 101 ? -29.937 0.983 18.032 1.00 92.50 101 GLY A CA 1
ATOM 811 C C . GLY A 1 101 ? -28.423 0.765 18.116 1.00 92.50 101 GLY A C 1
ATOM 812 O O . GLY A 1 101 ? -27.709 1.015 17.145 1.00 92.50 101 GLY A O 1
ATOM 813 N N . ARG A 1 102 ? -27.927 0.239 19.243 1.00 91.62 102 ARG A N 1
ATOM 814 C CA . ARG A 1 102 ? -26.512 -0.131 19.420 1.00 91.62 102 ARG A CA 1
ATOM 815 C C . ARG A 1 102 ? -26.112 -1.311 18.531 1.00 91.62 102 ARG A C 1
ATOM 817 O O . ARG A 1 102 ? -25.067 -1.241 17.890 1.00 91.62 102 ARG A O 1
ATOM 824 N N . VAL A 1 103 ? -26.941 -2.356 18.449 1.00 92.25 103 VAL A N 1
ATOM 825 C CA . VAL A 1 103 ? -26.693 -3.515 17.567 1.00 92.25 103 VAL A CA 1
ATOM 826 C C . VAL A 1 103 ? -26.652 -3.094 16.097 1.00 92.25 103 VAL A C 1
ATOM 828 O O . VAL A 1 103 ? -25.730 -3.485 15.383 1.00 92.25 103 VAL A O 1
ATOM 831 N N . GLU A 1 104 ? -27.596 -2.263 15.651 1.00 93.81 104 GLU A N 1
ATOM 832 C CA . GLU A 1 104 ? -27.619 -1.785 14.261 1.00 93.81 104 GLU A CA 1
ATOM 833 C C . GLU A 1 104 ? -26.440 -0.858 13.944 1.00 93.81 104 GLU A C 1
ATOM 835 O O . GLU A 1 104 ? -25.850 -0.953 12.871 1.00 93.81 104 GLU A O 1
ATOM 840 N N . THR A 1 105 ? -26.036 -0.011 14.896 1.00 91.44 105 THR A N 1
ATOM 841 C CA . THR A 1 105 ? -24.864 0.861 14.728 1.00 91.44 105 THR A CA 1
ATOM 842 C C . THR A 1 105 ? -23.589 0.040 14.547 1.00 91.44 105 THR A C 1
ATOM 844 O O . THR A 1 105 ? -22.792 0.352 13.666 1.00 91.44 105 THR A O 1
ATOM 847 N N . ILE A 1 106 ? -23.410 -1.029 15.328 1.00 91.19 106 ILE A N 1
ATOM 848 C CA . ILE A 1 106 ? -22.283 -1.955 15.154 1.00 91.19 106 ILE A CA 1
ATOM 849 C C . ILE A 1 106 ? -22.363 -2.622 13.778 1.00 91.19 106 ILE A C 1
ATOM 851 O O . ILE A 1 106 ? -21.396 -2.556 13.032 1.00 91.19 106 ILE A O 1
ATOM 855 N N . ARG A 1 107 ? -23.522 -3.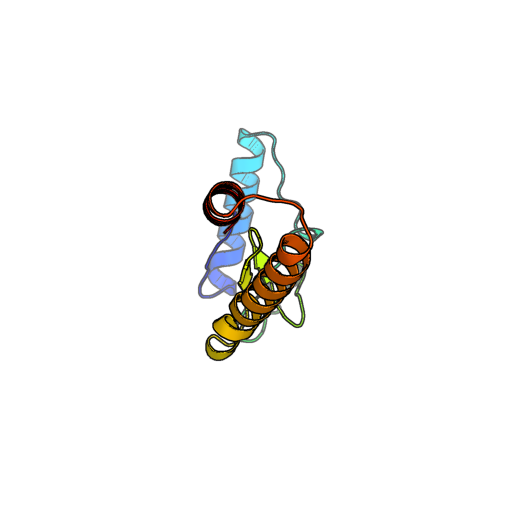180 13.402 1.00 91.69 107 ARG A N 1
ATOM 856 C CA . ARG A 1 107 ? -23.706 -3.895 12.125 1.00 91.69 107 ARG A CA 1
ATOM 857 C C . ARG A 1 107 ? -23.405 -3.039 10.887 1.00 91.69 107 ARG A C 1
ATOM 859 O O . ARG A 1 107 ? -22.975 -3.577 9.874 1.00 91.69 107 ARG A O 1
ATOM 866 N N . MET A 1 108 ? -23.687 -1.737 10.931 1.00 92.06 108 MET A N 1
ATOM 867 C CA . MET A 1 108 ? -23.474 -0.842 9.786 1.00 92.06 108 MET A CA 1
ATOM 868 C C . MET A 1 108 ? -22.033 -0.343 9.650 1.00 92.06 108 MET A C 1
ATOM 870 O O . MET A 1 108 ? -21.634 0.028 8.548 1.00 92.06 108 MET A O 1
ATOM 874 N N . ASN A 1 109 ? -21.280 -0.270 10.751 1.00 88.62 109 ASN A N 1
ATOM 875 C CA . ASN A 1 109 ? -20.001 0.446 10.794 1.00 88.62 109 ASN A CA 1
ATOM 876 C C . ASN A 1 109 ? -18.783 -0.455 11.056 1.00 88.62 109 ASN A C 1
ATOM 878 O O . ASN A 1 109 ? -17.658 0.008 10.864 1.00 88.62 109 ASN A O 1
ATOM 882 N N . LEU A 1 110 ? -18.993 -1.696 11.506 1.00 83.31 110 LEU A N 1
ATOM 883 C CA . LEU A 1 110 ? -17.958 -2.690 11.806 1.00 83.31 110 LEU A CA 1
ATOM 884 C C . LEU A 1 110 ? -18.198 -3.966 10.999 1.00 83.31 110 LEU A C 1
ATOM 886 O O . LEU A 1 110 ? -17.200 -4.492 10.460 1.00 83.31 110 LEU A O 1
#

Organism: Poecilia reticulata (NCBI:txid8081)

Radius of gyration: 21.03 Å; chains: 1; bounding box: 53×22×52 Å

Foldseek 3Di:
DDDDDDDCVPPVVVVVVVQVVVCVVVVDHDDQLPAADEDDDDDDPVCPVRNHHYDPAFDDDPNQTHGPDPVCRCVRRVVVVVVVVVVVLVVCVPDPDDPVRSVVVVVVPD

pLDDT: mean 91.43, std 3.75, range [76.94, 97.44]